Protein AF-A0A1F7RPU3-F1 (afdb_monomer)

pLDDT: mean 87.18, std 12.77, range [36.66, 97.88]

Secondary structure (DSSP, 8-state):
-PPP-----S-GGGS--GGG-EEEEEEESS-EE-SSPPEEE---SS--PPPEEES-HHHHHHHHHHHTTPPPEEEEEEE-EEEETTEEEEGGGS--S-TTSPPPS---EEEEEEEEEEEEESPEE-STTGGGT-SEEEE-PPP-

Fol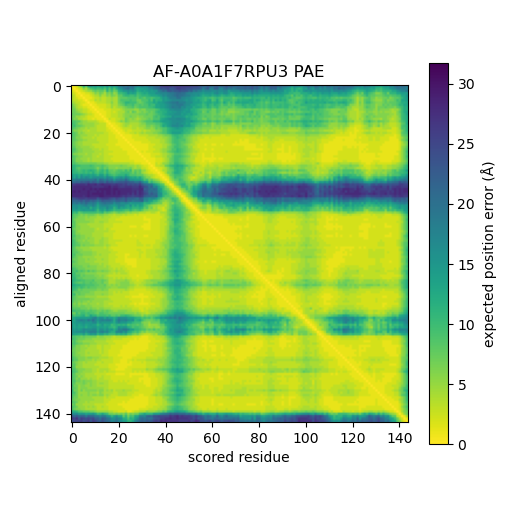dseek 3Di:
DDDDDDPDDDDLVVDPDQQQDKDQKKKDPAWADAQDDFDWDDDPPDDPDDTDTHPPSVNRQQVFCVVVVHAHWPDKDWDQFDQDPNDTHGNVNDDQDDPPDDGRPTSDTTMIMIGGPGIDGGFDFDHPCSVVVHRTMGGDDDDD

Radius of gyration: 17.39 Å; Cα contacts (8 Å, |Δi|>4): 259; chains: 1; bounding box: 37×35×54 Å

InterPro domains:
  IPR019089 Type I-G CRISPR-associated protein Csb2 [TIGR02165] (21-140)

Nearest PDB structures (foldseek):
  6tbh-assembly2_B  TM=3.308E-01  e=2.335E+00  Cellvibrio japonicus Ueda107

Solvent-accessible surface area (backbone atoms only — not comparable to full-atom values): 8790 Å² total; per-residue (Å²): 137,90,82,88,74,88,88,79,87,80,59,61,89,76,48,99,47,62,44,45,38,74,37,35,35,34,31,42,78,28,39,30,21,50,78,60,74,58,43,77,49,58,69,85,79,90,53,99,56,79,67,41,79,38,61,41,72,65,51,46,52,52,54,52,42,49,75,72,68,48,71,63,69,75,47,75,46,83,35,83,54,40,76,55,96,90,41,79,42,51,46,82,76,54,86,86,61,60,92,92,52,84,66,60,96,40,73,69,54,41,35,37,36,38,31,36,78,50,73,40,71,39,69,50,66,42,52,42,59,24,95,76,64,24,13,28,35,30,63,56,80,79,80,131

Organism: NCBI:txid1817878

Structure (mmCIF, N/CA/C/O backbone):
data_AF-A0A1F7RPU3-F1
#
_entry.id   AF-A0A1F7RPU3-F1
#
loop_
_atom_site.group_PDB
_atom_site.id
_atom_site.type_symbol
_atom_site.label_atom_id
_atom_site.label_alt_id
_atom_site.label_comp_id
_atom_site.label_asym_id
_atom_site.label_entity_id
_atom_site.label_seq_id
_atom_site.pdbx_PDB_ins_code
_atom_site.Cartn_x
_atom_site.Cartn_y
_atom_site.Cartn_z
_atom_site.occupancy
_atom_site.B_iso_or_equiv
_atom_site.auth_seq_id
_atom_site.auth_comp_id
_atom_site.auth_asym_id
_atom_site.auth_atom_id
_atom_site.pdbx_PDB_model_num
ATOM 1 N N . PRO A 1 1 ? 14.785 -13.655 20.657 1.00 55.34 1 PRO A N 1
ATOM 2 C CA . PRO A 1 1 ? 13.748 -14.619 20.210 1.00 55.34 1 PRO A CA 1
ATOM 3 C C . PRO A 1 1 ? 12.489 -13.872 19.748 1.00 55.34 1 PRO A C 1
ATOM 5 O O . PRO A 1 1 ? 12.048 -12.963 20.443 1.00 55.34 1 PRO A O 1
ATOM 8 N N . LEU A 1 2 ? 11.974 -14.190 18.556 1.00 62.47 2 LEU A N 1
ATOM 9 C CA . LEU A 1 2 ? 10.701 -13.648 18.074 1.00 62.47 2 LEU A CA 1
ATOM 10 C C . LEU A 1 2 ? 9.615 -14.652 18.467 1.00 62.47 2 LEU A C 1
ATOM 12 O O . LEU A 1 2 ? 9.695 -15.807 18.053 1.00 62.47 2 LEU A O 1
ATOM 16 N N . TYR A 1 3 ? 8.661 -14.237 19.292 1.00 77.44 3 TYR A N 1
ATOM 17 C CA . TYR A 1 3 ? 7.547 -15.085 19.708 1.00 77.44 3 TYR A CA 1
ATOM 18 C C . TYR A 1 3 ? 6.329 -14.732 18.858 1.00 77.44 3 TYR A C 1
ATOM 20 O O . TYR A 1 3 ? 5.947 -13.565 18.778 1.00 77.44 3 TYR A O 1
ATOM 28 N N . LEU A 1 4 ? 5.752 -15.731 18.191 1.00 78.31 4 LEU A N 1
ATOM 29 C CA . LEU A 1 4 ? 4.475 -15.589 17.503 1.00 78.31 4 LEU A CA 1
ATOM 30 C C . LEU A 1 4 ? 3.369 -15.898 18.513 1.00 78.31 4 LEU A C 1
ATOM 32 O O . LEU A 1 4 ? 3.345 -16.990 19.074 1.00 78.31 4 LEU A O 1
ATOM 36 N N . CYS A 1 5 ? 2.471 -14.944 18.735 1.00 85.69 5 CYS A N 1
ATOM 37 C CA . CYS A 1 5 ? 1.288 -15.132 19.564 1.00 85.69 5 CYS A CA 1
ATOM 38 C C . CYS A 1 5 ? 0.046 -14.965 18.687 1.00 85.69 5 CYS A C 1
ATOM 40 O O . CYS A 1 5 ? -0.106 -13.930 18.032 1.00 85.69 5 CYS A O 1
ATOM 42 N N . LEU A 1 6 ? -0.820 -15.981 18.663 1.00 85.88 6 LEU A N 1
ATOM 43 C CA . LEU A 1 6 ? -2.127 -15.888 18.021 1.00 85.88 6 LEU A CA 1
ATOM 44 C C . LEU A 1 6 ? -2.988 -14.904 18.823 1.00 85.88 6 LEU A C 1
ATOM 46 O O . LEU A 1 6 ? -3.319 -15.177 19.970 1.00 85.88 6 LEU A O 1
ATOM 50 N N . GLN A 1 7 ? -3.329 -13.764 18.223 1.00 83.31 7 GLN A N 1
ATOM 51 C CA . GLN A 1 7 ? -4.162 -12.744 18.874 1.00 83.31 7 GLN A CA 1
ATOM 52 C C . GLN A 1 7 ? -5.659 -13.097 18.835 1.00 83.31 7 GLN A C 1
ATOM 54 O O . GLN A 1 7 ? -6.400 -12.703 19.726 1.00 83.31 7 GLN A O 1
ATOM 59 N N . GLY A 1 8 ? -6.104 -13.845 17.821 1.00 86.25 8 GLY A N 1
ATOM 60 C CA . GLY A 1 8 ? -7.492 -14.283 17.665 1.00 86.25 8 GLY A CA 1
ATOM 61 C C . GLY A 1 8 ? -7.755 -14.900 16.288 1.00 86.25 8 GLY A C 1
ATOM 62 O O . GLY A 1 8 ? -6.899 -14.841 15.404 1.00 86.25 8 GLY A O 1
ATOM 63 N N . ILE A 1 9 ? -8.935 -15.502 16.119 1.00 90.94 9 ILE A N 1
ATOM 64 C CA . ILE A 1 9 ? -9.463 -16.049 14.858 1.00 90.94 9 ILE A CA 1
ATOM 65 C C . ILE A 1 9 ? -10.920 -15.588 14.756 1.00 90.94 9 ILE A C 1
ATOM 67 O O . ILE A 1 9 ? -11.664 -15.761 15.716 1.00 90.94 9 ILE A O 1
ATOM 71 N N . GLY A 1 10 ? -11.317 -15.013 13.622 1.00 90.62 10 GLY A N 1
ATOM 72 C CA . GLY A 1 10 ? -12.654 -14.450 13.426 1.00 90.62 10 GLY A CA 1
ATOM 73 C C . GLY A 1 10 ? -12.784 -13.713 12.093 1.00 90.62 10 GLY A C 1
ATOM 74 O O . GLY A 1 10 ? -11.897 -13.796 11.237 1.00 90.62 10 GLY A O 1
ATOM 75 N N . TYR A 1 11 ? -13.884 -12.988 11.932 1.00 86.69 11 TYR A N 1
ATOM 76 C CA . TYR A 1 11 ? -14.140 -12.061 10.834 1.00 86.69 11 TYR A CA 1
ATOM 77 C C . TYR A 1 11 ? -13.505 -10.690 11.110 1.00 86.69 11 TYR A C 1
ATOM 79 O O . TYR A 1 11 ? -13.213 -10.377 12.261 1.00 86.69 11 TYR A O 1
ATOM 87 N N . PRO A 1 12 ? -13.287 -9.839 10.087 1.00 83.50 12 PRO A N 1
ATOM 88 C CA . PRO A 1 12 ? -12.713 -8.503 10.277 1.00 83.50 12 PRO A CA 1
ATOM 89 C C . PRO A 1 12 ? -13.406 -7.667 11.365 1.00 83.50 12 PRO A C 1
ATOM 91 O O . PRO A 1 12 ? -12.719 -6.991 12.127 1.00 83.50 12 PRO A O 1
ATOM 94 N N . ASP A 1 13 ? -14.733 -7.776 11.478 1.00 85.50 13 ASP A N 1
ATOM 95 C CA . ASP A 1 13 ? -15.544 -7.040 12.457 1.00 85.50 13 ASP A CA 1
ATOM 96 C C . ASP A 1 13 ? -15.322 -7.505 13.909 1.00 85.50 13 ASP A C 1
ATOM 98 O O . ASP A 1 13 ? -15.604 -6.758 14.845 1.00 85.50 13 ASP A O 1
ATOM 102 N N . ASP A 1 14 ? -14.756 -8.701 14.113 1.00 88.38 14 ASP A N 1
ATOM 103 C CA . ASP A 1 14 ? -14.409 -9.218 15.443 1.00 88.38 14 ASP A CA 1
ATOM 104 C C . ASP A 1 14 ? -13.139 -8.551 16.010 1.00 88.38 14 ASP A C 1
ATOM 106 O O . ASP A 1 14 ? -12.818 -8.703 17.192 1.00 88.38 14 ASP A O 1
ATOM 110 N N . PHE A 1 15 ? -12.388 -7.810 15.185 1.00 85.44 15 PHE A N 1
ATOM 111 C CA . PHE A 1 15 ? -11.115 -7.202 15.562 1.00 85.44 15 PHE A CA 1
ATOM 112 C C . PHE A 1 15 ? -11.198 -5.674 15.601 1.00 85.44 15 PHE A C 1
ATOM 114 O O . PHE A 1 15 ? -11.362 -5.009 14.581 1.00 85.44 15 PHE A O 1
ATOM 121 N N . ASN A 1 16 ? -10.928 -5.085 16.769 1.00 84.69 16 ASN A N 1
ATOM 122 C CA . ASN A 1 16 ? -10.780 -3.634 16.909 1.00 84.69 16 ASN A CA 1
ATOM 123 C C . ASN A 1 16 ? -9.386 -3.166 16.441 1.00 84.69 16 ASN A C 1
ATOM 125 O O . ASN A 1 16 ? -8.514 -2.835 17.248 1.00 84.69 16 ASN A O 1
ATOM 129 N N . SER A 1 17 ? -9.141 -3.197 15.129 1.00 84.69 17 SER A N 1
ATOM 130 C CA . SER A 1 17 ? -7.890 -2.725 14.532 1.00 84.69 17 SER A CA 1
ATOM 131 C C . SER A 1 17 ? -8.132 -1.945 13.249 1.00 84.69 17 SER A C 1
ATOM 133 O O . SER A 1 17 ? -8.859 -2.380 12.359 1.00 84.69 17 SER A O 1
ATOM 135 N N . PHE A 1 18 ? -7.434 -0.818 13.108 1.00 83.81 18 PHE A N 1
ATOM 136 C CA . PHE A 1 18 ? -7.539 0.063 11.944 1.00 83.81 18 PHE A CA 1
ATOM 137 C C . PHE A 1 18 ? -7.204 -0.634 10.616 1.00 83.81 18 PHE A C 1
ATOM 139 O O . PHE A 1 18 ? -7.683 -0.212 9.567 1.00 83.81 18 PHE A O 1
ATOM 146 N N . VAL A 1 19 ? -6.411 -1.714 10.632 1.00 86.62 19 VAL A N 1
ATOM 147 C CA . VAL A 1 19 ? -6.071 -2.466 9.411 1.00 86.62 19 VAL A CA 1
ATOM 148 C C . VAL A 1 19 ? -7.283 -3.166 8.797 1.00 86.62 19 VAL A C 1
ATOM 150 O O . VAL A 1 19 ? -7.262 -3.448 7.605 1.00 86.62 19 VAL A O 1
ATOM 153 N N . PHE A 1 20 ? -8.335 -3.411 9.580 1.00 90.06 20 PHE A N 1
ATOM 154 C CA . PHE A 1 20 ? -9.608 -3.976 9.131 1.00 90.06 20 PHE A CA 1
ATOM 155 C C . PHE A 1 20 ? -10.672 -2.898 8.883 1.00 90.06 20 PHE A C 1
ATOM 157 O O . PHE A 1 20 ? -11.847 -3.212 8.744 1.00 90.06 20 PHE A O 1
ATOM 164 N N . GLY A 1 21 ? -10.298 -1.617 8.818 1.00 89.50 21 GLY A N 1
ATOM 165 C CA . GLY A 1 21 ? -11.250 -0.555 8.502 1.00 89.50 21 GLY A CA 1
ATOM 166 C C . GLY A 1 21 ? -11.749 -0.605 7.052 1.00 89.50 21 GLY A C 1
ATOM 167 O O . GLY A 1 21 ? -11.103 -1.176 6.168 1.00 89.50 21 GLY A O 1
ATOM 168 N N . LYS A 1 22 ? -12.887 0.050 6.805 1.00 93.19 22 LYS A N 1
ATOM 169 C CA . LYS A 1 22 ? -13.449 0.291 5.471 1.00 93.19 22 LYS A CA 1
ATOM 170 C C . LYS A 1 22 ? -13.276 1.763 5.100 1.00 93.19 22 LYS A C 1
ATOM 172 O O . LYS A 1 22 ? -13.719 2.632 5.842 1.00 93.19 22 LYS A O 1
ATOM 177 N N . SER A 1 23 ? -12.615 2.054 3.981 1.00 95.50 23 SER A N 1
ATOM 178 C CA . SER A 1 23 ? -12.383 3.436 3.530 1.00 95.50 23 SER A CA 1
ATOM 179 C C . SER A 1 23 ? -12.034 3.505 2.044 1.00 95.50 23 SER A C 1
ATOM 181 O O . SER A 1 23 ? -11.552 2.530 1.464 1.00 95.50 23 SER A O 1
ATOM 183 N N . LYS A 1 24 ? -12.216 4.676 1.428 1.00 96.75 24 LYS A N 1
ATOM 184 C CA . LYS A 1 24 ? -11.636 5.008 0.115 1.00 96.75 24 LYS A CA 1
ATOM 185 C C . LYS A 1 24 ? -10.176 5.441 0.204 1.00 96.75 24 LYS A C 1
ATOM 187 O O . LYS A 1 24 ? -9.444 5.295 -0.770 1.00 96.75 24 LYS A O 1
ATOM 192 N N . LYS A 1 25 ? -9.759 5.995 1.346 1.00 96.81 25 LYS A N 1
ATOM 193 C CA . LYS A 1 25 ? -8.469 6.667 1.541 1.00 96.81 25 LYS A CA 1
ATOM 194 C C . LYS A 1 25 ? -7.553 5.817 2.414 1.00 96.81 25 LYS A C 1
ATOM 196 O O . LYS A 1 25 ? -7.861 5.552 3.574 1.00 96.81 25 LYS A O 1
ATOM 201 N N . TRP A 1 26 ? -6.411 5.414 1.865 1.00 97.31 26 TRP A N 1
ATOM 202 C CA . TRP A 1 26 ? -5.437 4.537 2.519 1.00 97.31 26 TRP A CA 1
ATOM 203 C C . TRP A 1 26 ? -4.021 5.105 2.450 1.00 97.31 26 TRP A C 1
ATOM 205 O O . TRP A 1 26 ? -3.599 5.582 1.402 1.00 97.31 26 TRP A O 1
ATOM 215 N N . LYS A 1 27 ? -3.253 5.031 3.540 1.00 96.44 27 LYS A N 1
ATOM 216 C CA . LYS A 1 27 ? -1.846 5.469 3.592 1.00 96.44 27 LYS A CA 1
ATOM 217 C C . LYS A 1 27 ? -0.933 4.368 4.106 1.00 96.44 27 LYS A C 1
ATOM 219 O O . LYS A 1 27 ? -1.347 3.563 4.938 1.00 96.44 27 LYS A O 1
ATOM 224 N N . SER A 1 28 ? 0.310 4.341 3.640 1.00 97.00 28 SER A N 1
ATOM 225 C CA . SER A 1 28 ? 1.304 3.372 4.105 1.00 97.00 28 SER A CA 1
ATOM 226 C C . SER A 1 28 ? 1.623 3.550 5.594 1.00 97.00 28 SER A C 1
ATOM 228 O O . SER A 1 28 ? 1.865 4.662 6.061 1.00 97.00 28 SER A O 1
ATOM 230 N N . VAL A 1 29 ? 1.690 2.436 6.323 1.00 95.44 29 VAL A N 1
ATOM 231 C CA . VAL A 1 29 ? 2.228 2.362 7.698 1.00 95.44 29 VAL A CA 1
ATOM 232 C C . VAL A 1 29 ? 3.539 1.587 7.762 1.00 95.44 29 VAL A C 1
ATOM 234 O O . VAL A 1 29 ? 4.316 1.755 8.697 1.00 95.44 29 VAL A O 1
ATOM 237 N N . THR A 1 30 ? 3.830 0.787 6.739 1.00 96.50 30 THR A N 1
ATOM 238 C CA . THR A 1 30 ? 5.143 0.181 6.514 1.00 96.50 30 THR A CA 1
ATOM 239 C C . THR A 1 30 ? 5.520 0.340 5.040 1.00 96.50 30 THR 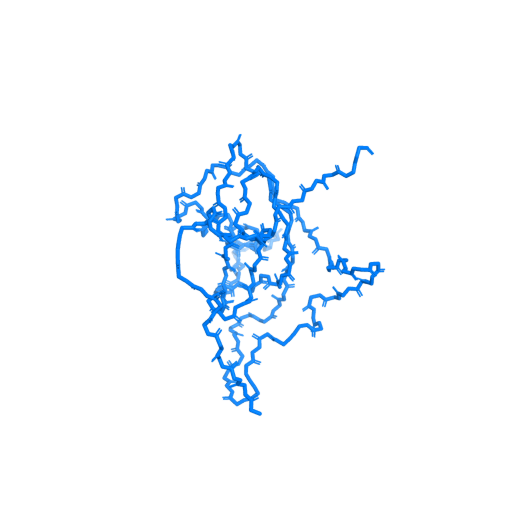A C 1
ATOM 241 O O . THR A 1 30 ? 4.636 0.496 4.193 1.00 96.50 30 THR A O 1
ATOM 244 N N . PRO A 1 31 ? 6.819 0.368 4.697 1.00 96.94 31 PRO A N 1
ATOM 245 C CA . PRO A 1 31 ? 7.226 0.744 3.353 1.00 96.94 31 PRO A CA 1
ATOM 246 C C . PRO A 1 31 ? 6.840 -0.313 2.323 1.00 96.94 31 PRO A C 1
ATOM 248 O O . PRO A 1 31 ? 7.102 -1.502 2.512 1.00 96.94 31 PRO A O 1
ATOM 251 N N . PHE A 1 32 ? 6.306 0.140 1.195 1.00 96.69 32 PHE A N 1
ATOM 252 C CA . PHE A 1 32 ? 6.205 -0.643 -0.025 1.00 96.69 32 PHE A CA 1
ATOM 253 C C . PHE A 1 32 ? 7.598 -0.847 -0.623 1.00 96.69 32 PHE A C 1
ATOM 255 O O . PHE A 1 32 ? 8.374 0.098 -0.792 1.00 96.69 32 PHE A O 1
ATOM 262 N N . ILE A 1 33 ? 7.904 -2.091 -0.975 1.00 94.56 33 ILE A N 1
ATOM 263 C CA . ILE A 1 33 ? 9.109 -2.453 -1.718 1.00 94.56 33 ILE A CA 1
ATOM 264 C C . ILE A 1 33 ? 8.665 -3.079 -3.029 1.00 94.56 33 ILE A C 1
ATOM 266 O O . ILE A 1 33 ? 7.862 -4.013 -3.040 1.00 94.56 33 ILE A O 1
ATOM 270 N N . MET A 1 34 ? 9.208 -2.579 -4.135 1.00 92.38 34 MET A N 1
ATOM 271 C CA . MET A 1 34 ? 8.901 -3.116 -5.455 1.00 92.38 34 MET A CA 1
ATOM 272 C C . MET A 1 34 ? 9.280 -4.594 -5.548 1.00 92.38 34 MET A C 1
ATOM 274 O O . MET A 1 34 ? 10.381 -4.996 -5.171 1.00 92.38 34 MET A O 1
ATOM 278 N N . ALA A 1 35 ? 8.383 -5.398 -6.115 1.00 86.56 35 ALA A N 1
ATOM 279 C CA . ALA A 1 35 ? 8.657 -6.806 -6.379 1.00 86.56 35 ALA A CA 1
ATOM 280 C C . ALA A 1 35 ? 9.635 -6.996 -7.553 1.00 86.56 35 ALA A C 1
ATOM 282 O O . ALA A 1 35 ? 10.263 -8.048 -7.670 1.00 86.56 35 ALA A O 1
ATOM 283 N N . ARG A 1 36 ? 9.755 -5.998 -8.443 1.00 86.31 36 ARG A N 1
ATOM 284 C CA . ARG A 1 36 ? 10.557 -6.071 -9.672 1.00 86.31 36 ARG A CA 1
ATOM 285 C C . ARG A 1 36 ? 11.346 -4.783 -9.908 1.00 86.31 36 ARG A C 1
ATOM 287 O O . ARG A 1 36 ? 10.953 -3.709 -9.458 1.00 86.31 36 ARG A O 1
ATOM 294 N N . HIS A 1 37 ? 12.450 -4.877 -10.650 1.00 83.81 37 HIS A N 1
ATOM 295 C CA . HIS A 1 37 ? 13.174 -3.691 -11.109 1.00 83.81 37 HIS A CA 1
ATOM 296 C C . HIS A 1 37 ? 12.334 -2.895 -12.119 1.00 83.81 37 HIS A C 1
ATOM 298 O O . HIS A 1 37 ? 11.889 -3.488 -13.108 1.00 83.81 37 HIS A O 1
ATOM 304 N N . PRO A 1 38 ? 12.191 -1.567 -11.934 1.00 84.06 38 PRO A N 1
ATOM 305 C CA . PRO A 1 38 ? 11.737 -0.689 -13.003 1.00 84.06 38 PRO A CA 1
ATOM 306 C C . PRO A 1 38 ? 12.607 -0.874 -14.244 1.00 84.06 38 PRO A C 1
ATOM 308 O O . PRO A 1 38 ? 13.822 -1.064 -14.145 1.00 84.06 38 PRO A O 1
ATOM 311 N N . LYS A 1 39 ? 11.992 -0.813 -15.422 1.00 80.06 39 LYS A N 1
ATOM 312 C CA . LYS A 1 39 ? 12.697 -0.942 -16.699 1.00 80.06 39 LYS A CA 1
ATOM 313 C C . LYS A 1 39 ? 12.906 0.438 -17.294 1.00 80.06 39 LYS A C 1
ATOM 315 O O . LYS A 1 39 ? 11.982 1.236 -17.346 1.00 80.06 39 LYS A O 1
ATOM 320 N N . LEU A 1 40 ? 14.098 0.710 -17.805 1.00 77.12 40 LEU A N 1
ATOM 321 C CA . LEU A 1 40 ? 14.339 1.891 -18.628 1.00 77.12 40 LEU A CA 1
ATOM 322 C C . LEU A 1 40 ? 14.101 1.509 -20.091 1.00 77.12 40 LEU A C 1
ATOM 324 O O . LEU A 1 40 ? 14.723 0.565 -20.577 1.00 77.12 40 LEU A O 1
ATOM 328 N N . ARG A 1 41 ? 13.211 2.215 -20.795 1.00 71.88 41 ARG A N 1
ATOM 329 C CA . ARG A 1 41 ? 13.058 2.082 -22.253 1.00 71.88 41 ARG A CA 1
ATOM 330 C C . ARG A 1 41 ? 13.239 3.428 -22.947 1.00 71.88 41 ARG A C 1
ATOM 332 O O . ARG A 1 41 ? 12.794 4.460 -22.456 1.00 71.88 41 ARG A O 1
ATOM 339 N N . GLY A 1 42 ? 13.874 3.373 -24.108 1.00 65.56 42 GLY A N 1
ATOM 340 C CA . GLY A 1 42 ? 14.104 4.472 -25.041 1.00 65.56 42 GLY A CA 1
ATOM 341 C C . GLY A 1 42 ? 14.899 3.926 -26.226 1.00 65.56 42 GLY A C 1
ATOM 342 O O . GLY A 1 42 ? 15.694 2.998 -26.043 1.00 65.56 42 GLY A O 1
ATOM 343 N N . GLU A 1 43 ? 14.646 4.424 -27.434 1.00 57.81 43 GLU A N 1
ATOM 344 C CA . GLU A 1 43 ? 15.410 4.016 -28.614 1.00 57.81 43 GLU A CA 1
ATOM 345 C C . GLU A 1 43 ? 16.872 4.442 -28.470 1.00 57.81 43 GLU A C 1
ATOM 347 O O . GLU A 1 43 ? 17.178 5.540 -28.018 1.00 57.81 43 GLU A O 1
ATOM 352 N N . THR A 1 44 ? 17.790 3.541 -28.824 1.00 53.91 44 THR A N 1
ATOM 353 C CA . THR A 1 44 ? 19.236 3.828 -28.868 1.00 53.91 44 THR A CA 1
ATOM 354 C C . THR A 1 44 ? 19.697 4.158 -30.295 1.00 53.91 44 THR A C 1
ATOM 356 O O . THR A 1 44 ? 20.865 4.462 -30.511 1.00 53.91 44 THR A O 1
ATOM 359 N N . MET A 1 45 ? 18.800 4.132 -31.289 1.00 47.75 45 MET A N 1
ATOM 360 C CA . MET A 1 45 ? 19.161 4.415 -32.678 1.00 47.75 45 MET A CA 1
ATOM 361 C C . MET A 1 45 ? 18.963 5.900 -33.000 1.00 47.75 45 MET A C 1
ATOM 363 O O . MET A 1 45 ? 17.898 6.329 -33.421 1.00 47.75 45 MET A O 1
ATOM 367 N N . GLY A 1 46 ? 20.021 6.684 -32.783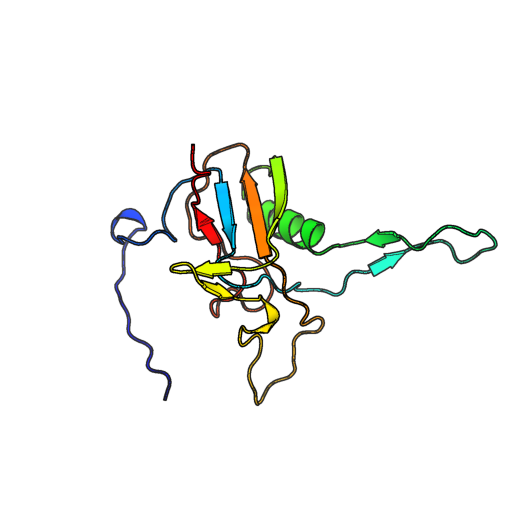 1.00 57.38 46 GLY A N 1
ATOM 368 C CA . GLY A 1 46 ? 20.244 7.958 -33.478 1.00 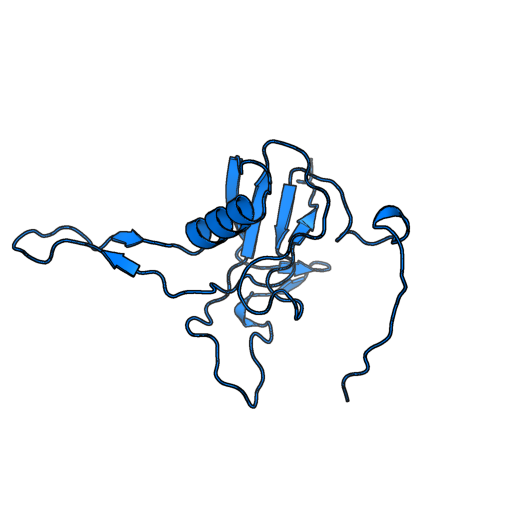57.38 46 GLY A CA 1
ATOM 369 C C . GLY A 1 46 ? 19.473 9.196 -33.004 1.00 57.38 46 GLY A C 1
ATOM 370 O O . GLY A 1 46 ? 19.700 10.266 -33.559 1.00 57.38 46 GLY A O 1
ATOM 371 N N . GLY A 1 47 ? 18.612 9.107 -31.986 1.00 54.03 47 GLY A N 1
ATOM 372 C CA . GLY A 1 47 ? 17.835 10.247 -31.482 1.00 54.03 47 GLY A CA 1
ATOM 373 C C . GLY A 1 47 ? 17.987 10.458 -29.977 1.00 54.03 47 GLY A C 1
ATOM 374 O O . GLY A 1 47 ? 17.923 9.509 -29.199 1.00 54.03 47 GLY A O 1
ATOM 375 N N . VAL A 1 48 ? 18.158 11.717 -29.562 1.00 58.66 48 VAL A N 1
ATOM 376 C CA . VAL A 1 48 ? 18.253 12.181 -28.163 1.00 58.66 48 VAL A CA 1
ATOM 377 C C . VAL A 1 48 ? 16.878 12.098 -27.482 1.00 58.66 48 VAL A C 1
ATOM 379 O O . VAL A 1 48 ? 16.297 13.103 -27.084 1.00 58.66 48 VAL A O 1
ATOM 382 N N . VAL A 1 49 ? 16.299 10.903 -27.381 1.00 61.72 49 VAL A N 1
ATOM 383 C CA . VAL A 1 49 ? 15.070 10.700 -26.607 1.00 61.72 49 VAL A CA 1
ATOM 384 C C . VAL A 1 49 ? 15.467 10.295 -25.185 1.00 61.72 49 VAL A C 1
ATOM 386 O O . VAL A 1 49 ? 16.174 9.297 -25.008 1.00 61.72 49 VAL A O 1
ATOM 389 N N . PRO A 1 50 ? 15.046 11.035 -24.142 1.00 66.00 50 PRO A N 1
ATOM 390 C CA . PRO A 1 50 ? 15.357 10.666 -22.769 1.00 66.00 50 PRO A CA 1
ATOM 391 C C . PRO A 1 50 ? 14.738 9.305 -22.428 1.00 66.00 50 PRO A C 1
ATOM 393 O O . PRO A 1 50 ? 13.569 9.038 -22.713 1.00 66.00 50 PRO A O 1
ATOM 396 N N . LYS A 1 51 ? 15.53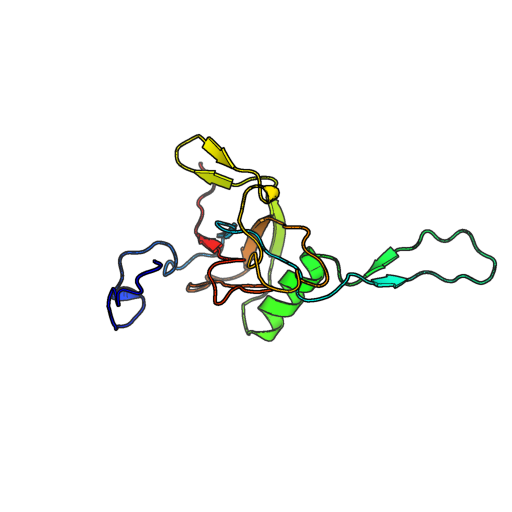2 8.432 -21.794 1.00 68.81 51 LYS A N 1
ATOM 397 C CA . LYS A 1 51 ? 15.073 7.116 -21.330 1.00 68.81 51 LYS A CA 1
ATOM 398 C C . LYS A 1 51 ? 13.897 7.298 -20.370 1.00 68.81 51 LYS A C 1
ATOM 400 O O . LYS A 1 51 ? 14.039 7.924 -19.321 1.00 68.81 51 LYS A O 1
ATOM 405 N N . LYS A 1 52 ? 12.751 6.706 -20.700 1.00 76.19 52 LYS A N 1
ATOM 406 C CA . LYS A 1 52 ? 11.561 6.708 -19.849 1.00 76.19 52 LYS A CA 1
ATOM 407 C C . LYS A 1 52 ? 11.620 5.529 -18.880 1.00 76.19 52 LYS A C 1
ATOM 409 O O . LYS A 1 52 ? 11.875 4.391 -19.287 1.00 76.19 52 LYS A O 1
ATOM 414 N N . VAL A 1 53 ? 11.360 5.792 -17.599 1.00 77.38 53 VAL A N 1
ATOM 415 C CA . VAL A 1 53 ? 11.122 4.735 -16.609 1.00 77.38 53 VAL A CA 1
ATOM 416 C C . VAL A 1 53 ? 9.756 4.117 -16.894 1.00 77.38 53 VAL A C 1
ATOM 418 O O . VAL A 1 53 ? 8.743 4.809 -16.934 1.00 77.38 53 VAL A O 1
ATOM 421 N N . ILE A 1 54 ? 9.743 2.811 -17.104 1.00 81.88 54 ILE A N 1
ATOM 422 C CA . ILE A 1 54 ? 8.560 1.963 -17.207 1.00 81.88 54 ILE A CA 1
ATOM 423 C C . ILE A 1 54 ? 8.501 1.100 -15.949 1.00 81.88 54 ILE A C 1
ATOM 425 O O . ILE A 1 54 ? 9.542 0.703 -15.421 1.00 81.88 54 ILE A O 1
ATOM 429 N N . ASP A 1 55 ? 7.288 0.760 -15.510 1.00 86.69 55 ASP A N 1
ATOM 430 C CA . ASP A 1 55 ? 7.067 -0.060 -14.312 1.00 86.69 55 ASP A CA 1
ATOM 431 C C . ASP A 1 55 ? 7.595 0.667 -13.062 1.00 86.69 55 ASP A C 1
ATOM 433 O O . ASP A 1 55 ? 8.355 0.110 -12.262 1.00 86.69 55 ASP A O 1
ATOM 437 N N . SER A 1 56 ? 7.235 1.955 -12.941 1.00 91.12 56 SER A N 1
ATOM 438 C CA . SER A 1 56 ? 7.570 2.787 -11.784 1.00 91.12 56 SER A CA 1
ATOM 439 C C . SER A 1 56 ? 6.979 2.197 -10.492 1.00 91.12 56 SER A C 1
ATOM 441 O O . SER A 1 56 ? 6.086 1.348 -10.555 1.00 91.12 56 SER A O 1
ATOM 443 N N . PRO A 1 57 ? 7.422 2.639 -9.300 1.00 92.94 57 PRO A N 1
ATOM 444 C CA . PRO A 1 57 ? 6.840 2.177 -8.039 1.00 92.94 57 PRO A CA 1
ATOM 445 C C . PRO A 1 57 ? 5.311 2.326 -7.987 1.00 92.94 57 PRO A C 1
ATOM 447 O O . PRO A 1 57 ? 4.617 1.411 -7.549 1.00 92.94 57 PRO A O 1
ATOM 450 N N . VAL A 1 58 ? 4.792 3.450 -8.498 1.00 95.25 58 VAL A N 1
ATOM 451 C CA . VAL A 1 58 ? 3.351 3.730 -8.586 1.00 95.25 58 VAL A CA 1
ATOM 452 C C . VAL A 1 58 ? 2.666 2.775 -9.565 1.00 95.25 58 VAL A C 1
ATOM 454 O O . VAL A 1 58 ? 1.619 2.220 -9.237 1.00 95.25 58 VAL A O 1
ATOM 457 N N . ASP A 1 59 ? 3.264 2.528 -10.736 1.00 93.75 59 ASP A N 1
ATOM 458 C CA . ASP A 1 59 ? 2.703 1.605 -11.732 1.00 93.75 59 ASP A CA 1
ATOM 459 C C . ASP A 1 59 ? 2.645 0.170 -11.203 1.00 93.75 59 ASP A C 1
ATOM 461 O O . ASP A 1 59 ? 1.651 -0.528 -11.417 1.00 93.75 59 ASP A O 1
ATOM 465 N N . GLN A 1 60 ? 3.690 -0.269 -10.492 1.00 94.00 60 GLN A N 1
ATOM 466 C CA . GLN A 1 60 ? 3.743 -1.595 -9.880 1.00 94.00 60 GLN A CA 1
ATOM 467 C C . GLN A 1 60 ? 2.677 -1.747 -8.799 1.00 94.00 60 GLN A C 1
ATOM 469 O O . GLN A 1 60 ? 1.936 -2.728 -8.833 1.00 94.00 60 GLN A O 1
ATOM 474 N N . LEU A 1 61 ? 2.552 -0.766 -7.898 1.00 95.88 61 LEU A N 1
ATOM 475 C CA . LEU A 1 61 ? 1.515 -0.761 -6.867 1.00 95.88 61 LEU A CA 1
ATOM 476 C C . LEU A 1 61 ? 0.114 -0.803 -7.491 1.00 95.88 61 LEU A C 1
ATOM 478 O O . LEU A 1 61 ? -0.697 -1.657 -7.139 1.00 95.88 61 LEU A O 1
ATOM 482 N N . LYS A 1 62 ? -0.155 0.072 -8.466 1.00 96.19 62 LYS A N 1
ATOM 483 C CA . LYS A 1 62 ? -1.443 0.127 -9.168 1.00 96.19 62 LYS A CA 1
ATOM 484 C C . LYS A 1 62 ? -1.759 -1.195 -9.866 1.00 96.19 62 LYS A C 1
ATOM 486 O O . LYS A 1 62 ? -2.854 -1.727 -9.714 1.00 96.19 62 LYS A O 1
ATOM 491 N N . THR A 1 63 ? -0.795 -1.746 -10.601 1.00 95.06 63 THR A N 1
ATOM 492 C CA . THR A 1 63 ? -0.948 -3.020 -11.317 1.00 95.06 63 THR A CA 1
ATOM 493 C C . THR A 1 63 ? -1.201 -4.175 -10.355 1.00 95.06 63 THR A C 1
ATOM 495 O O . THR A 1 63 ? -2.027 -5.038 -10.639 1.00 95.06 63 THR A O 1
ATOM 498 N N . GLU A 1 64 ? -0.490 -4.215 -9.230 1.00 95.75 64 GLU A N 1
ATOM 499 C CA . GLU A 1 64 ? -0.655 -5.246 -8.211 1.00 95.75 64 GLU A CA 1
ATOM 500 C C . GLU A 1 64 ? -2.043 -5.194 -7.568 1.00 95.75 64 GLU A C 1
ATOM 502 O O . GLU A 1 64 ? -2.706 -6.226 -7.486 1.00 95.75 64 GLU A O 1
ATOM 507 N N . LEU A 1 65 ? -2.506 -4.008 -7.163 1.00 96.50 65 LEU A N 1
ATOM 508 C CA . LEU A 1 65 ? -3.823 -3.836 -6.550 1.00 96.50 65 LEU A CA 1
ATOM 509 C C . LEU A 1 65 ? -4.951 -4.185 -7.531 1.00 96.50 65 LEU A C 1
ATOM 511 O O . LEU A 1 65 ? -5.831 -4.975 -7.198 1.00 96.50 65 LEU A O 1
ATOM 515 N N . LEU A 1 66 ? -4.888 -3.704 -8.774 1.00 95.88 66 LEU A N 1
ATOM 516 C CA . LEU A 1 66 ? -5.894 -4.047 -9.786 1.00 95.88 66 LEU A CA 1
ATOM 517 C C . LEU A 1 66 ? -5.937 -5.557 -10.070 1.00 95.88 66 LEU A C 1
ATOM 519 O O . LEU A 1 66 ? -7.013 -6.143 -10.138 1.00 95.88 66 LEU A O 1
ATOM 523 N N . LYS A 1 67 ? -4.777 -6.224 -10.171 1.00 95.88 67 LYS A N 1
ATOM 524 C CA . LYS A 1 67 ? -4.706 -7.686 -10.369 1.00 95.88 67 LYS A CA 1
ATOM 525 C C . LYS A 1 67 ? -5.284 -8.491 -9.210 1.00 95.88 67 LYS A C 1
ATOM 527 O O . LYS A 1 67 ? -5.716 -9.619 -9.419 1.00 95.88 67 LYS A O 1
ATOM 532 N N . ARG A 1 68 ? -5.262 -7.934 -8.000 1.00 94.88 68 ARG A N 1
ATOM 533 C CA . ARG A 1 68 ? -5.848 -8.539 -6.798 1.00 94.88 68 ARG A CA 1
ATOM 534 C C . ARG A 1 68 ? -7.351 -8.264 -6.664 1.00 94.88 68 ARG A C 1
ATOM 536 O O . ARG A 1 68 ? -7.942 -8.697 -5.684 1.00 94.88 68 ARG A O 1
ATOM 543 N N . GLY A 1 69 ? -7.961 -7.569 -7.628 1.00 96.31 69 GLY A N 1
ATOM 544 C CA . GLY A 1 69 ? -9.396 -7.284 -7.641 1.00 96.31 69 GLY A CA 1
ATOM 545 C C . GLY A 1 69 ? -9.806 -6.064 -6.818 1.00 96.31 69 GLY A C 1
ATOM 546 O O . GLY A 1 69 ? -10.992 -5.898 -6.545 1.00 96.31 69 GLY A O 1
ATOM 547 N N . TYR A 1 70 ? -8.860 -5.206 -6.419 1.00 96.94 70 TYR A N 1
ATOM 548 C CA . TYR A 1 70 ? -9.219 -3.938 -5.785 1.00 96.94 70 TYR A CA 1
ATOM 549 C C . TYR A 1 70 ? -9.905 -2.995 -6.793 1.00 96.94 70 TYR A C 1
ATOM 551 O O . TYR A 1 70 ? -9.613 -3.066 -7.993 1.00 96.94 70 TYR A O 1
ATOM 559 N N . PRO A 1 71 ? -10.780 -2.084 -6.322 1.00 97.00 71 PRO A N 1
ATOM 560 C CA . PRO A 1 71 ? -11.418 -1.079 -7.164 1.00 97.00 71 PRO A CA 1
ATOM 561 C C . PRO A 1 71 ? -10.420 -0.194 -7.912 1.00 97.00 71 PRO A C 1
ATOM 563 O O . PRO A 1 71 ? -9.228 -0.126 -7.594 1.00 97.00 71 PRO A O 1
ATOM 566 N N . GLN A 1 72 ? -10.933 0.549 -8.892 1.00 96.81 72 GLN A N 1
ATOM 567 C CA . GLN A 1 72 ? -10.136 1.537 -9.602 1.00 96.81 72 GLN A CA 1
ATOM 568 C C . GLN A 1 72 ? -9.573 2.585 -8.631 1.00 96.81 72 GLN A C 1
ATOM 570 O O . GLN A 1 72 ? -10.251 3.073 -7.727 1.00 96.81 72 GLN A O 1
ATOM 575 N N . ILE A 1 73 ? -8.308 2.936 -8.849 1.00 97.62 73 ILE A N 1
ATOM 576 C CA . ILE A 1 73 ? -7.595 3.938 -8.062 1.00 97.62 73 ILE A CA 1
ATOM 577 C C . ILE A 1 73 ? -7.699 5.287 -8.770 1.00 97.62 73 ILE A C 1
ATOM 579 O O . ILE A 1 73 ? -7.305 5.401 -9.935 1.00 97.62 73 ILE A O 1
ATOM 583 N N . GLU A 1 74 ? -8.207 6.288 -8.057 1.00 96.75 74 GLU A N 1
ATOM 584 C CA . GLU A 1 74 ? -8.315 7.672 -8.516 1.00 96.75 74 GLU A CA 1
ATOM 585 C C . GLU A 1 74 ? -6.958 8.367 -8.443 1.00 96.75 74 GLU A C 1
ATOM 587 O O . GLU A 1 74 ? -6.478 8.907 -9.439 1.00 96.75 74 GLU A O 1
ATOM 592 N N . THR A 1 75 ? -6.299 8.302 -7.283 1.00 97.25 75 THR A N 1
ATOM 593 C CA . THR A 1 75 ? -4.994 8.932 -7.073 1.00 97.25 75 THR A CA 1
ATOM 594 C C . THR A 1 75 ? -4.057 8.044 -6.264 1.00 97.25 75 THR A C 1
ATOM 596 O O . THR A 1 75 ? -4.468 7.300 -5.371 1.00 97.25 75 THR A O 1
ATOM 599 N N . ILE A 1 76 ? -2.767 8.129 -6.597 1.00 97.56 76 ILE A N 1
ATOM 600 C CA . ILE A 1 76 ? -1.668 7.610 -5.783 1.00 97.56 76 ILE A CA 1
ATOM 601 C C . ILE A 1 76 ? -0.652 8.735 -5.649 1.00 97.56 76 ILE A C 1
ATOM 603 O O . ILE A 1 76 ? -0.163 9.244 -6.658 1.00 97.56 76 ILE A O 1
ATOM 607 N N . THR A 1 77 ? -0.319 9.115 -4.421 1.00 96.94 77 THR A N 1
ATOM 608 C CA . THR A 1 77 ? 0.696 10.137 -4.141 1.00 96.94 77 THR A CA 1
ATOM 609 C C . THR A 1 77 ? 1.802 9.557 -3.273 1.00 96.94 77 THR A C 1
ATOM 611 O O . THR A 1 77 ? 1.561 8.667 -2.459 1.00 96.94 77 THR A O 1
ATOM 614 N N . ASN A 1 78 ? 3.036 10.027 -3.470 1.00 96.00 78 ASN A N 1
ATOM 615 C CA . ASN A 1 78 ? 4.161 9.611 -2.636 1.00 96.00 78 ASN A CA 1
ATOM 616 C C . ASN A 1 78 ? 4.004 10.189 -1.228 1.00 96.00 78 ASN A C 1
ATOM 618 O O . ASN A 1 78 ? 3.893 11.401 -1.062 1.00 96.00 78 ASN A O 1
ATOM 622 N N . GLU A 1 79 ? 4.092 9.321 -0.228 1.00 95.44 79 GLU A N 1
ATOM 623 C CA . GLU A 1 79 ? 4.276 9.705 1.165 1.00 95.44 79 GLU A CA 1
ATOM 624 C C . GLU A 1 79 ? 5.776 9.605 1.475 1.00 95.44 79 GLU A C 1
ATOM 626 O O . GLU A 1 79 ? 6.330 8.515 1.338 1.00 95.44 79 GLU A O 1
ATOM 631 N N . PRO A 1 80 ? 6.481 10.684 1.855 1.00 93.94 80 PRO A N 1
ATOM 632 C CA . PRO A 1 80 ? 7.935 10.642 2.049 1.00 93.94 80 PRO A CA 1
ATOM 633 C C . PRO A 1 80 ? 8.366 9.982 3.369 1.00 93.94 80 PRO A C 1
ATOM 635 O O . PRO A 1 80 ? 9.501 9.511 3.485 1.00 93.94 80 PRO A O 1
ATOM 638 N N . GLU A 1 81 ? 7.482 9.942 4.365 1.00 95.44 81 GLU A N 1
ATOM 639 C CA . GLU A 1 81 ? 7.772 9.455 5.713 1.00 95.44 81 GLU A CA 1
ATOM 640 C C . GLU A 1 81 ? 6.497 9.023 6.441 1.00 95.44 81 GLU A C 1
ATOM 642 O O . GLU A 1 81 ? 5.400 9.471 6.122 1.00 95.44 81 GLU A O 1
ATOM 647 N N . LEU A 1 82 ? 6.643 8.174 7.454 1.00 95.19 82 LEU A N 1
ATOM 648 C CA . LEU A 1 82 ? 5.565 7.851 8.381 1.00 95.19 82 LEU A CA 1
ATOM 649 C C . LEU A 1 82 ? 5.556 8.868 9.523 1.00 95.19 82 LEU A C 1
ATOM 651 O O . LEU A 1 82 ? 6.578 9.055 10.181 1.00 95.19 82 LEU A O 1
ATOM 655 N N . VAL A 1 83 ? 4.398 9.455 9.823 1.00 92.31 83 VAL A N 1
ATOM 656 C CA . VAL A 1 83 ? 4.190 10.203 11.071 1.00 92.31 83 VAL A CA 1
ATOM 657 C C . VAL A 1 83 ? 3.481 9.303 12.076 1.00 92.31 83 VAL A C 1
ATOM 659 O O . VAL A 1 83 ? 2.332 8.919 11.869 1.00 92.31 83 VAL A O 1
ATOM 662 N N . LEU A 1 84 ? 4.164 8.975 13.172 1.00 87.56 84 LEU A N 1
ATOM 663 C CA . LEU A 1 84 ? 3.649 8.122 14.240 1.00 87.56 84 LEU A CA 1
ATOM 664 C C . LEU A 1 84 ? 3.846 8.819 15.589 1.00 87.56 84 LEU A C 1
ATOM 666 O O . LEU A 1 84 ? 4.978 9.103 15.975 1.00 87.56 84 LEU A O 1
ATOM 670 N N . HIS A 1 85 ? 2.752 9.108 16.302 1.00 87.62 85 HIS A N 1
ATOM 671 C CA . HIS A 1 85 ? 2.771 9.841 17.581 1.00 87.62 85 HIS A CA 1
ATOM 672 C C . HIS A 1 85 ? 3.607 11.139 17.519 1.00 87.62 85 HIS A C 1
ATOM 674 O O . HIS A 1 85 ? 4.463 11.391 18.365 1.00 87.62 85 HIS A O 1
ATOM 680 N N . GLY A 1 86 ? 3.427 11.926 16.451 1.00 90.19 86 GLY A N 1
ATOM 681 C CA . GLY A 1 86 ? 4.161 13.178 16.214 1.00 90.19 86 GLY A CA 1
ATOM 682 C C . GLY A 1 86 ? 5.617 13.011 15.757 1.00 90.19 86 GLY A C 1
ATOM 683 O O . GLY A 1 86 ? 6.274 13.999 15.439 1.00 90.19 86 GLY A O 1
ATOM 684 N N . ARG A 1 87 ? 6.137 11.780 15.675 1.00 93.56 87 ARG A N 1
ATOM 685 C CA . ARG A 1 87 ? 7.498 11.501 15.201 1.00 93.56 87 ARG A CA 1
ATOM 686 C C . ARG A 1 87 ? 7.499 11.135 13.726 1.00 93.56 87 ARG A C 1
ATOM 688 O O . ARG A 1 87 ? 6.716 10.295 13.291 1.00 93.56 87 ARG A O 1
ATOM 695 N N . LYS A 1 88 ? 8.428 11.729 12.980 1.00 95.75 88 LYS A N 1
ATOM 696 C CA . LYS A 1 88 ? 8.688 11.427 11.570 1.00 95.75 88 LYS A CA 1
ATOM 697 C C . LYS A 1 88 ? 9.679 10.272 11.451 1.00 95.75 88 LYS A C 1
ATOM 699 O O . LYS A 1 88 ? 10.787 10.346 11.980 1.00 95.75 88 LYS A O 1
ATOM 704 N N . ILE A 1 89 ? 9.285 9.213 10.756 1.00 96.50 89 ILE A N 1
ATOM 705 C CA . ILE A 1 89 ? 10.070 7.997 10.539 1.00 96.50 89 ILE A CA 1
ATOM 706 C C . ILE A 1 89 ? 10.279 7.836 9.036 1.00 96.50 89 ILE A C 1
ATOM 708 O O . ILE A 1 89 ? 9.333 7.640 8.273 1.00 96.50 89 ILE A O 1
ATOM 712 N N . ARG A 1 90 ? 11.536 7.892 8.591 1.00 96.69 90 ARG A N 1
ATOM 713 C CA . ARG A 1 90 ? 11.870 7.694 7.173 1.00 96.69 90 ARG A CA 1
ATOM 714 C C . ARG A 1 90 ? 11.716 6.225 6.800 1.00 96.69 90 ARG A C 1
ATOM 716 O O . ARG A 1 90 ? 12.159 5.349 7.538 1.00 96.69 90 ARG A O 1
ATOM 723 N N . TRP A 1 91 ? 11.241 5.939 5.592 1.00 96.69 91 TRP A N 1
ATOM 724 C CA . TRP A 1 91 ? 11.092 4.559 5.107 1.00 96.69 91 TRP A CA 1
ATOM 725 C C . TRP A 1 91 ? 12.386 3.737 5.137 1.00 96.69 91 TRP A C 1
ATOM 727 O O . TRP A 1 91 ? 12.363 2.529 5.366 1.00 96.69 91 TRP A O 1
ATOM 737 N N . LEU A 1 92 ? 13.535 4.396 4.956 1.00 95.06 92 LEU A N 1
ATOM 738 C CA . LEU A 1 92 ? 14.857 3.769 5.027 1.00 95.06 92 LEU A CA 1
ATOM 739 C C . LEU A 1 92 ? 15.211 3.227 6.424 1.00 95.06 92 LEU A C 1
ATOM 741 O O . LEU A 1 92 ? 16.055 2.333 6.498 1.00 95.06 92 LEU A O 1
ATOM 745 N N . GLN A 1 93 ? 14.576 3.731 7.492 1.00 94.44 93 GLN A N 1
ATOM 746 C CA . GLN A 1 93 ? 14.797 3.297 8.880 1.00 94.44 93 GLN A CA 1
ATOM 747 C C . GLN A 1 93 ? 14.146 1.943 9.192 1.00 94.44 93 GLN A C 1
ATOM 749 O O . GLN A 1 93 ? 14.499 1.302 10.180 1.00 94.44 93 GLN A O 1
ATOM 754 N N . PHE A 1 94 ? 13.222 1.473 8.351 1.00 93.75 94 PHE A N 1
ATOM 755 C CA . PHE A 1 94 ? 12.615 0.159 8.520 1.00 93.75 94 PHE A CA 1
ATOM 756 C C . PHE A 1 94 ? 13.607 -0.957 8.180 1.00 93.75 94 PHE A C 1
ATOM 758 O O . PHE A 1 94 ? 14.391 -0.873 7.224 1.00 93.75 94 PHE A O 1
ATOM 765 N N . ARG A 1 95 ? 13.509 -2.068 8.918 1.00 91.50 95 ARG A N 1
ATOM 766 C CA . ARG A 1 95 ? 14.188 -3.316 8.568 1.00 91.50 95 ARG A CA 1
ATOM 767 C C . ARG A 1 95 ? 13.461 -3.972 7.394 1.00 91.50 95 ARG A C 1
ATOM 769 O O . ARG A 1 95 ? 12.382 -4.527 7.553 1.00 91.50 95 ARG A O 1
ATOM 776 N N . ARG A 1 96 ? 14.074 -3.909 6.213 1.00 91.50 96 ARG A N 1
ATOM 777 C CA . ARG A 1 96 ? 13.459 -4.291 4.927 1.00 91.50 96 ARG A CA 1
ATOM 778 C C . ARG A 1 96 ? 13.845 -5.691 4.436 1.00 91.50 96 ARG A C 1
ATOM 780 O O . ARG A 1 96 ? 13.240 -6.220 3.510 1.00 91.50 96 ARG A O 1
ATOM 787 N N . TRP A 1 97 ? 14.861 -6.297 5.046 1.00 88.00 97 TRP A N 1
ATOM 788 C CA . TRP A 1 97 ? 15.301 -7.660 4.755 1.00 88.00 97 TRP A CA 1
ATOM 789 C C . TRP A 1 97 ? 15.948 -8.308 5.987 1.00 88.00 97 TRP A C 1
ATOM 791 O O . TRP A 1 97 ? 16.254 -7.659 6.996 1.00 88.00 97 TRP A O 1
ATOM 801 N N . ARG A 1 98 ? 16.136 -9.628 5.920 1.00 82.88 98 ARG A N 1
ATOM 802 C CA . ARG A 1 98 ? 16.793 -10.409 6.976 1.00 82.88 98 ARG A CA 1
ATOM 803 C C . ARG A 1 98 ? 18.307 -10.201 6.906 1.00 82.88 98 ARG A C 1
ATOM 805 O O . ARG A 1 98 ? 18.863 -10.152 5.820 1.00 82.88 98 ARG A O 1
ATOM 812 N N . MET A 1 99 ? 18.986 -10.153 8.057 1.00 80.00 99 MET A N 1
ATOM 813 C CA . MET A 1 99 ? 20.454 -9.986 8.094 1.00 80.00 99 MET A CA 1
ATOM 814 C C . MET A 1 99 ? 21.196 -11.146 7.419 1.00 80.00 99 MET A C 1
ATOM 816 O O . MET A 1 99 ? 22.205 -10.929 6.765 1.00 80.00 99 MET A O 1
ATOM 820 N N . LYS A 1 100 ? 20.679 -12.373 7.561 1.00 80.62 100 LYS A N 1
ATOM 821 C CA . LYS A 1 100 ? 21.199 -13.586 6.916 1.00 80.62 100 LYS A CA 1
ATOM 822 C C . LYS A 1 100 ? 20.323 -13.981 5.719 1.00 80.62 100 LYS A C 1
ATOM 824 O O . LYS A 1 100 ? 19.719 -15.047 5.717 1.00 80.62 100 LYS A O 1
ATOM 829 N N . GLY A 1 101 ? 20.173 -13.086 4.745 1.00 72.12 101 GLY A N 1
ATOM 830 C CA . GLY A 1 101 ? 19.393 -13.327 3.529 1.00 72.12 101 GLY A CA 1
ATOM 831 C C . GLY A 1 101 ? 19.798 -12.380 2.404 1.00 72.12 101 GLY A C 1
ATOM 832 O O . GLY A 1 101 ? 20.354 -11.313 2.663 1.00 72.12 101 GLY A O 1
ATOM 833 N N . LYS A 1 102 ? 19.526 -12.766 1.153 1.00 75.00 102 LYS A N 1
ATOM 834 C CA . LYS A 1 102 ? 19.754 -11.870 0.014 1.00 75.00 102 LYS A CA 1
ATOM 835 C C . LYS A 1 102 ? 18.772 -10.691 0.108 1.00 75.00 102 LYS A C 1
ATOM 837 O O . LYS A 1 102 ? 17.584 -10.931 0.343 1.00 75.00 102 LYS A O 1
ATOM 842 N N . PRO A 1 103 ? 19.237 -9.437 -0.031 1.00 74.38 103 PRO A N 1
ATOM 843 C CA . PRO A 1 103 ? 18.334 -8.299 -0.106 1.00 74.38 103 PRO A CA 1
ATOM 844 C C . PRO A 1 103 ? 17.418 -8.446 -1.331 1.00 74.38 103 PRO A C 1
ATOM 846 O O . PRO A 1 103 ? 17.781 -9.141 -2.288 1.00 74.38 103 PRO A O 1
ATOM 849 N N . PRO A 1 104 ? 16.233 -7.813 -1.323 1.00 76.31 104 PRO A N 1
ATOM 850 C CA . PRO A 1 104 ? 15.398 -7.783 -2.507 1.00 76.31 104 PRO A CA 1
ATOM 851 C C . PRO A 1 104 ? 16.151 -7.116 -3.656 1.00 76.31 104 PRO A C 1
ATOM 853 O O . PRO A 1 104 ? 16.978 -6.225 -3.460 1.00 76.31 104 PRO A O 1
ATOM 856 N N . VAL A 1 105 ? 15.794 -7.561 -4.854 1.00 69.25 105 VAL A N 1
ATOM 857 C CA . VAL A 1 105 ? 16.310 -7.108 -6.146 1.00 69.25 105 VAL A CA 1
ATOM 858 C C . VAL A 1 105 ? 16.360 -5.573 -6.215 1.00 69.25 105 VAL A C 1
ATOM 860 O O . VAL A 1 105 ? 17.383 -4.998 -6.570 1.00 69.25 105 VAL A O 1
ATOM 863 N N . ASN A 1 106 ? 15.309 -4.898 -5.739 1.00 77.25 106 ASN A N 1
ATOM 864 C CA . ASN A 1 106 ? 15.341 -3.479 -5.404 1.00 77.25 106 ASN A CA 1
ATOM 865 C C . ASN A 1 106 ? 14.918 -3.292 -3.941 1.00 77.25 106 ASN A C 1
ATOM 867 O O . ASN A 1 106 ? 13.843 -3.737 -3.551 1.00 77.25 106 ASN A O 1
ATOM 871 N N . SER A 1 107 ? 15.760 -2.647 -3.131 1.00 82.00 107 SER A N 1
ATOM 872 C CA . SER A 1 107 ? 15.490 -2.404 -1.710 1.00 82.00 107 SER A CA 1
ATOM 873 C C . SER A 1 107 ? 15.022 -0.982 -1.408 1.00 82.00 107 SER A C 1
ATOM 875 O O . SER A 1 107 ? 14.787 -0.668 -0.238 1.00 82.00 107 SER A O 1
ATOM 877 N N . ILE A 1 108 ? 14.882 -0.124 -2.427 1.00 91.69 108 ILE A N 1
ATOM 878 C CA . ILE A 1 108 ? 14.406 1.250 -2.260 1.00 91.69 108 ILE A CA 1
ATOM 879 C C . ILE A 1 108 ? 12.968 1.197 -1.726 1.00 91.69 108 ILE A C 1
ATOM 881 O O . ILE A 1 108 ? 12.105 0.590 -2.366 1.00 91.69 108 ILE A O 1
ATOM 885 N N . PRO A 1 109 ? 12.712 1.788 -0.548 1.00 95.44 109 PRO A N 1
ATOM 886 C CA . PRO A 1 109 ? 11.399 1.761 0.056 1.00 95.44 109 PRO A CA 1
ATOM 887 C C . PRO A 1 109 ? 10.599 3.010 -0.310 1.00 95.44 109 PRO A C 1
ATOM 889 O O . PRO A 1 109 ? 11.144 4.112 -0.379 1.00 95.44 109 PRO A O 1
ATOM 892 N N . PHE A 1 110 ? 9.297 2.828 -0.478 1.00 96.75 110 PHE A N 1
ATOM 893 C CA . PHE A 1 110 ? 8.353 3.891 -0.798 1.00 96.75 110 PHE A CA 1
ATOM 894 C C . PHE A 1 110 ? 7.184 3.864 0.180 1.00 96.75 110 PHE A C 1
ATOM 896 O O . PHE A 1 110 ? 6.836 2.812 0.716 1.00 96.75 110 PHE A O 1
ATOM 903 N N . GLY A 1 111 ? 6.567 5.017 0.388 1.00 97.44 111 GLY A N 1
ATOM 904 C CA . GLY A 1 111 ? 5.266 5.135 1.028 1.00 97.44 111 GLY A CA 1
ATOM 905 C C . GLY A 1 111 ? 4.305 5.818 0.075 1.00 97.44 111 GLY A C 1
ATOM 906 O O . GLY A 1 111 ? 4.728 6.615 -0.765 1.00 97.44 111 GLY A O 1
ATOM 907 N N . PHE A 1 112 ? 3.020 5.510 0.202 1.00 97.88 112 PHE A N 1
ATOM 908 C CA . PHE A 1 112 ? 1.99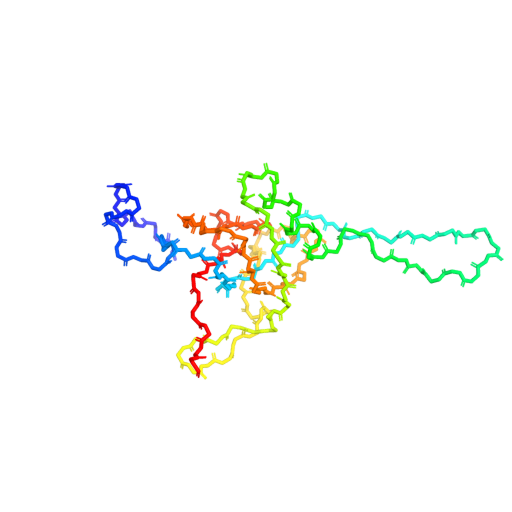0 6.089 -0.646 1.00 97.88 112 PHE A CA 1
ATOM 909 C C . PHE A 1 112 ? 0.729 6.433 0.135 1.00 97.88 112 PHE A C 1
ATOM 911 O O . PHE A 1 112 ? 0.403 5.771 1.124 1.00 97.88 112 PHE A O 1
ATOM 918 N N . ARG A 1 113 ? -0.010 7.418 -0.376 1.00 97.50 113 ARG A N 1
ATOM 919 C CA . ARG A 1 113 ? -1.453 7.549 -0.161 1.00 97.50 113 ARG A CA 1
ATOM 920 C C . ARG A 1 113 ? -2.182 7.083 -1.410 1.00 97.50 113 ARG A C 1
ATOM 922 O O . ARG A 1 113 ? -1.722 7.334 -2.521 1.00 97.50 113 ARG A O 1
ATOM 929 N N . ILE A 1 114 ? -3.295 6.397 -1.212 1.00 97.62 114 ILE A N 1
ATOM 930 C CA . ILE A 1 114 ? -4.132 5.805 -2.249 1.00 97.62 114 I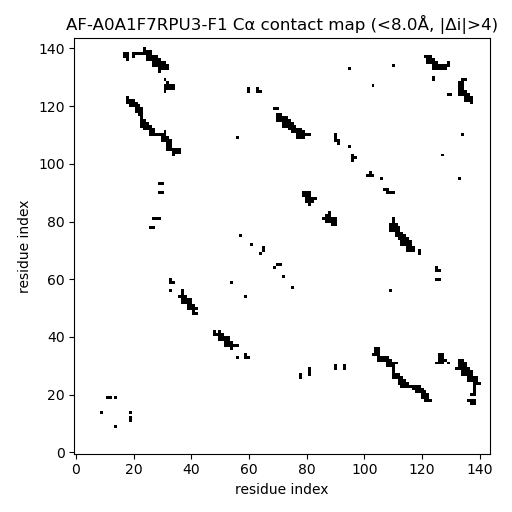LE A CA 1
ATOM 931 C C . ILE A 1 114 ? -5.564 6.260 -1.998 1.00 97.62 114 ILE A C 1
ATOM 933 O O . ILE A 1 114 ? -6.074 6.074 -0.893 1.00 97.62 114 ILE A O 1
ATOM 937 N N . ASN A 1 115 ? -6.210 6.781 -3.037 1.00 97.62 115 ASN A N 1
ATOM 938 C CA . ASN A 1 115 ? -7.645 7.035 -3.042 1.00 97.62 115 ASN A CA 1
ATOM 939 C C . ASN A 1 115 ? -8.309 6.119 -4.075 1.00 97.62 115 ASN A C 1
ATOM 941 O O . ASN A 1 115 ? -8.003 6.192 -5.267 1.00 97.62 115 ASN A O 1
ATOM 945 N N . PHE A 1 116 ? -9.194 5.240 -3.617 1.00 97.56 116 PHE A N 1
ATOM 946 C CA . PHE A 1 116 ? -10.026 4.378 -4.454 1.00 97.56 116 PHE A CA 1
ATOM 947 C C . PHE A 1 116 ? -11.337 5.081 -4.825 1.00 97.56 116 PHE A C 1
ATOM 949 O O . PHE A 1 116 ? -11.832 5.913 -4.068 1.00 97.56 116 PHE A O 1
ATOM 956 N N . CYS A 1 117 ? -11.945 4.704 -5.953 1.00 97.12 117 CYS A N 1
ATOM 957 C CA . CYS A 1 117 ? -13.245 5.255 -6.359 1.00 97.12 117 CYS A CA 1
ATOM 958 C C . CYS A 1 117 ? -14.403 4.818 -5.437 1.00 97.12 117 CYS A C 1
ATOM 960 O O . CYS A 1 117 ? -15.377 5.549 -5.219 1.00 97.12 117 CYS A O 1
ATOM 962 N N . THR A 1 118 ? -14.284 3.634 -4.836 1.00 96.81 118 THR A N 1
ATOM 963 C CA . THR A 1 118 ? -15.246 3.067 -3.885 1.00 96.81 118 THR A CA 1
ATOM 964 C C . THR A 1 118 ? -14.556 2.651 -2.597 1.00 96.81 118 THR A C 1
ATOM 966 O O . THR A 1 118 ? -13.335 2.503 -2.553 1.00 96.81 118 THR A O 1
ATOM 969 N N . ASP A 1 119 ? -15.346 2.437 -1.547 1.00 95.62 119 ASP A N 1
ATOM 970 C CA . ASP A 1 119 ? -14.814 1.943 -0.282 1.00 95.62 119 ASP A CA 1
ATOM 971 C C . ASP A 1 119 ? -14.166 0.571 -0.463 1.00 95.62 119 ASP A C 1
ATOM 973 O O .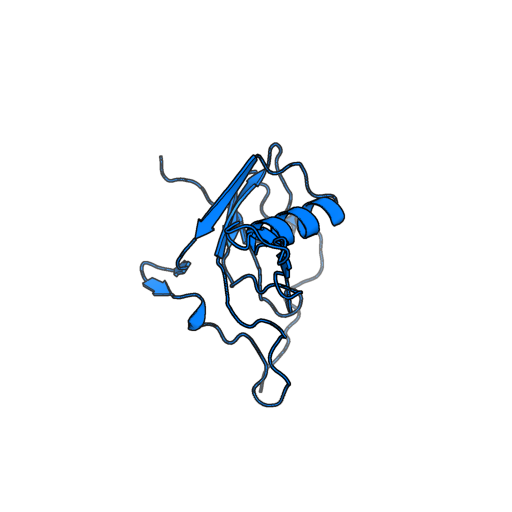 ASP A 1 119 ? -14.721 -0.319 -1.112 1.00 95.62 119 ASP A O 1
ATOM 977 N N . VAL A 1 120 ? -13.006 0.401 0.161 1.00 95.38 120 VAL A N 1
ATOM 978 C CA . VAL A 1 120 ? -12.269 -0.855 0.220 1.00 95.38 120 VAL A CA 1
ATOM 979 C C . VAL A 1 120 ? -12.233 -1.330 1.661 1.00 95.38 120 VAL A C 1
ATOM 981 O O . VAL A 1 120 ? -11.928 -0.555 2.565 1.00 95.38 120 VAL A O 1
ATOM 984 N N . GLN A 1 121 ? -12.539 -2.609 1.856 1.00 94.06 121 GLN A N 1
ATOM 985 C CA . GLN A 1 121 ? -12.371 -3.307 3.123 1.00 94.06 121 GLN A CA 1
ATOM 986 C C . GLN A 1 121 ? -10.905 -3.734 3.277 1.00 94.06 121 GLN A C 1
ATOM 988 O O . GLN A 1 121 ? -10.346 -4.372 2.382 1.00 94.06 121 GLN A O 1
ATOM 993 N N . GLY A 1 122 ? -10.276 -3.376 4.396 1.00 92.50 122 GLY A N 1
ATOM 994 C CA . GLY A 1 122 ? -8.928 -3.833 4.726 1.00 92.50 122 GLY A CA 1
ATOM 995 C C . GLY A 1 122 ? -8.859 -5.314 5.131 1.00 92.50 122 GLY A C 1
ATOM 996 O O . GLY A 1 122 ? -9.893 -5.939 5.377 1.00 92.50 122 GLY A O 1
ATOM 997 N N . PRO A 1 123 ? -7.645 -5.884 5.246 1.00 93.38 123 PRO A N 1
ATOM 998 C CA . PRO A 1 123 ? -6.351 -5.212 5.130 1.00 93.38 123 PRO A CA 1
ATOM 999 C C . PRO A 1 123 ? -5.885 -5.020 3.684 1.00 93.38 123 PRO A C 1
ATOM 1001 O O . PRO A 1 123 ? -6.137 -5.843 2.804 1.00 93.38 123 PRO A O 1
ATOM 1004 N N . ILE A 1 124 ? -5.133 -3.942 3.452 1.00 95.75 124 ILE A N 1
ATOM 1005 C CA . ILE A 1 124 ? -4.443 -3.701 2.180 1.00 95.75 124 ILE A CA 1
ATOM 1006 C C . ILE A 1 124 ? -2.945 -3.906 2.382 1.00 95.75 124 ILE A C 1
ATOM 1008 O O . ILE A 1 124 ? -2.299 -3.210 3.170 1.00 95.75 124 ILE A O 1
ATOM 1012 N N . LEU A 1 125 ? -2.407 -4.875 1.644 1.00 95.88 125 LEU A N 1
ATOM 1013 C CA . LEU A 1 125 ? -1.012 -5.302 1.676 1.00 95.88 125 LEU A CA 1
ATOM 1014 C C . LEU A 1 125 ? -0.478 -5.367 0.244 1.00 95.88 125 LEU A C 1
ATOM 1016 O O . LEU A 1 125 ? -1.062 -6.072 -0.578 1.00 95.88 125 LEU A O 1
ATOM 1020 N N . ALA A 1 126 ? 0.634 -4.702 -0.065 1.00 96.00 126 ALA A N 1
ATOM 1021 C CA . ALA A 1 126 ? 1.207 -4.718 -1.415 1.00 96.00 126 ALA A CA 1
ATOM 1022 C C . ALA A 1 126 ? 2.740 -4.745 -1.416 1.00 96.00 126 ALA A C 1
ATOM 1024 O O . ALA A 1 126 ? 3.393 -4.236 -0.509 1.00 96.00 126 ALA A O 1
ATOM 1025 N N . GLY A 1 127 ? 3.325 -5.315 -2.464 1.00 94.62 127 GLY A N 1
ATOM 1026 C CA . GLY A 1 127 ? 4.764 -5.355 -2.679 1.00 94.62 127 GLY A CA 1
ATOM 1027 C C . GLY A 1 127 ? 5.479 -6.522 -1.998 1.00 94.62 127 GLY A C 1
ATOM 1028 O O . GLY A 1 127 ? 4.883 -7.442 -1.422 1.00 94.62 127 GLY A O 1
ATOM 1029 N N . TYR A 1 128 ? 6.808 -6.486 -2.101 1.00 93.06 128 TYR A N 1
ATOM 1030 C CA . TYR A 1 128 ? 7.708 -7.503 -1.569 1.00 93.06 128 TYR A CA 1
ATOM 1031 C C . TYR A 1 128 ? 7.609 -7.613 -0.041 1.00 93.06 128 TYR A C 1
ATOM 1033 O O . TYR A 1 128 ? 7.584 -6.611 0.671 1.00 93.06 128 TYR A O 1
ATOM 1041 N N . ALA A 1 129 ? 7.609 -8.859 0.452 1.00 91.69 129 ALA A N 1
ATOM 1042 C CA . ALA A 1 129 ? 7.535 -9.205 1.874 1.00 91.69 129 ALA A CA 1
ATOM 1043 C C . ALA A 1 129 ? 6.326 -8.600 2.616 1.00 91.69 129 ALA A C 1
ATOM 1045 O O . ALA A 1 129 ? 6.364 -8.424 3.834 1.00 91.69 129 ALA A O 1
ATOM 1046 N N . SER A 1 130 ? 5.227 -8.343 1.901 1.00 93.00 130 SER A N 1
ATOM 1047 C CA . SER A 1 130 ? 4.002 -7.812 2.502 1.00 93.00 130 SER A CA 1
ATOM 1048 C C . SER A 1 130 ? 3.342 -8.761 3.506 1.00 93.00 130 SER A C 1
ATOM 1050 O O . SER A 1 130 ? 2.850 -8.342 4.548 1.00 93.00 130 SER A O 1
ATOM 1052 N N . HIS A 1 131 ? 3.482 -10.065 3.282 1.00 87.81 131 HIS A N 1
ATOM 1053 C CA . HIS A 1 131 ? 3.120 -11.114 4.240 1.00 87.81 131 HIS A CA 1
ATOM 1054 C C . HIS A 1 131 ? 3.993 -11.137 5.512 1.00 87.81 131 HIS A C 1
ATOM 1056 O O . HIS A 1 131 ? 3.641 -11.804 6.478 1.00 87.81 131 HIS A O 1
ATOM 1062 N N . PHE A 1 132 ? 5.126 -10.423 5.534 1.00 88.25 132 PHE A N 1
ATOM 1063 C CA . PHE A 1 132 ? 5.983 -10.250 6.715 1.00 88.25 132 PHE A CA 1
ATOM 1064 C C . PHE A 1 132 ? 5.863 -8.846 7.334 1.00 88.25 132 PHE A C 1
ATOM 1066 O O . PHE A 1 132 ? 6.733 -8.441 8.105 1.00 88.25 132 PHE A O 1
ATOM 1073 N N . GLY A 1 133 ? 4.809 -8.095 7.000 1.00 89.75 133 GLY A N 1
ATOM 1074 C CA . GLY A 1 133 ? 4.516 -6.790 7.597 1.00 89.75 133 GLY A CA 1
ATOM 1075 C C . GLY A 1 133 ? 5.121 -5.586 6.872 1.00 89.75 133 GLY A C 1
ATOM 1076 O O . GLY A 1 133 ? 5.056 -4.477 7.394 1.00 89.75 133 GLY A O 1
ATOM 1077 N N . LEU A 1 134 ? 5.701 -5.751 5.679 1.00 94.12 134 LEU A N 1
ATOM 1078 C CA . LEU A 1 134 ? 6.017 -4.613 4.801 1.00 94.12 134 LEU A CA 1
ATOM 1079 C C . LEU A 1 134 ? 4.804 -4.225 3.938 1.00 94.12 134 LEU A C 1
ATOM 1081 O O . LEU A 1 134 ? 3.827 -4.961 3.868 1.00 94.12 134 LEU A O 1
ATOM 1085 N N . GLY A 1 135 ? 4.842 -3.051 3.308 1.00 96.25 135 GLY A N 1
ATOM 1086 C CA . GLY A 1 135 ? 3.798 -2.589 2.387 1.00 96.25 135 GLY A CA 1
ATOM 1087 C C . GLY A 1 135 ? 2.369 -2.634 2.935 1.00 96.25 135 GLY A C 1
ATOM 1088 O O . GLY A 1 135 ? 1.437 -2.940 2.191 1.00 96.25 135 GLY A O 1
ATOM 1089 N N . MET A 1 136 ? 2.207 -2.380 4.232 1.00 96.31 136 MET A N 1
ATOM 1090 C CA . MET A 1 136 ? 0.914 -2.313 4.904 1.00 96.31 136 MET A CA 1
ATOM 1091 C C . MET A 1 136 ? 0.321 -0.915 4.783 1.00 96.31 136 MET A C 1
ATOM 1093 O O . MET A 1 136 ? 1.049 0.081 4.862 1.00 96.31 136 MET A O 1
ATOM 1097 N N . PHE A 1 137 ? -1.004 -0.839 4.683 1.00 96.25 137 PHE A N 1
ATOM 1098 C CA . PHE A 1 137 ? -1.747 0.416 4.651 1.00 96.25 137 PHE A CA 1
ATOM 1099 C C . PHE A 1 137 ? -2.810 0.475 5.755 1.00 96.25 137 PHE A C 1
ATOM 1101 O O . PHE A 1 137 ? -3.325 -0.550 6.195 1.00 96.25 137 PHE A O 1
ATOM 1108 N N . THR A 1 138 ? -3.145 1.692 6.178 1.00 94.62 138 THR A N 1
ATOM 1109 C CA . THR A 1 138 ? -4.243 2.009 7.105 1.00 94.62 138 THR A CA 1
ATOM 1110 C C . THR A 1 138 ? -5.187 3.024 6.471 1.00 94.62 138 THR A C 1
ATOM 1112 O O . THR A 1 138 ? -4.707 3.862 5.696 1.00 94.62 138 THR A O 1
ATOM 1115 N N . PRO A 1 139 ? -6.482 3.036 6.835 1.00 95.12 139 PRO A N 1
ATOM 1116 C CA . PRO A 1 139 ? -7.343 4.172 6.564 1.00 95.12 139 PRO A CA 1
ATOM 1117 C C . PRO A 1 139 ? -6.728 5.458 7.115 1.00 95.12 139 PRO A C 1
ATOM 1119 O O . PRO A 1 139 ? -6.067 5.444 8.161 1.00 95.12 139 PRO A O 1
ATOM 1122 N N . PHE A 1 140 ? -6.932 6.566 6.415 1.00 90.94 140 PHE A N 1
ATOM 1123 C CA . PHE A 1 140 ? -6.625 7.884 6.950 1.00 90.94 140 PHE A CA 1
ATOM 1124 C C . PHE A 1 140 ? -7.737 8.859 6.626 1.00 90.94 14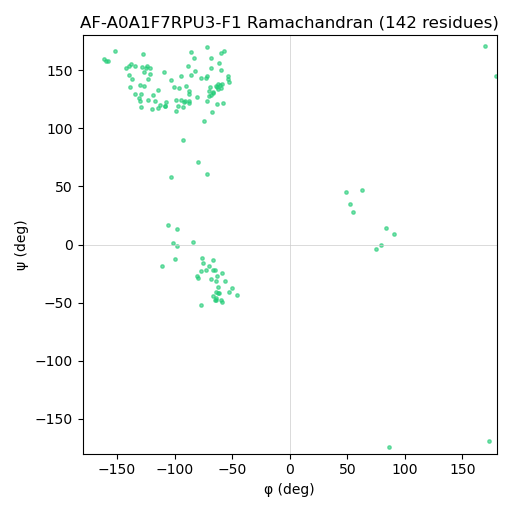0 PHE A C 1
ATOM 1126 O O . PHE A 1 140 ? -8.267 8.864 5.515 1.00 90.94 140 PHE A O 1
ATOM 1133 N N . ASP A 1 141 ? -8.001 9.725 7.588 1.00 80.38 141 ASP A N 1
ATOM 1134 C CA . ASP A 1 141 ? -8.760 10.934 7.357 1.00 80.38 141 ASP A CA 1
ATOM 1135 C C . ASP A 1 141 ? -7.769 12.037 6.984 1.00 80.38 141 ASP A C 1
ATOM 1137 O O . ASP A 1 141 ? -6.688 12.164 7.575 1.00 80.38 141 ASP A O 1
ATOM 1141 N N . GLU A 1 142 ? -8.104 12.822 5.965 1.00 57.09 142 GLU A N 1
ATOM 1142 C CA . GLU A 1 142 ? -7.543 14.168 5.898 1.00 57.09 142 GLU A CA 1
ATOM 1143 C C . GLU A 1 142 ? -8.176 14.926 7.060 1.00 57.09 142 GLU A C 1
ATOM 1145 O O . GLU A 1 142 ? -9.393 14.855 7.241 1.00 57.09 142 GLU A O 1
ATOM 1150 N N . ALA A 1 143 ? -7.356 15.579 7.886 1.00 39.12 143 ALA A N 1
ATOM 1151 C CA . ALA A 1 143 ? -7.909 16.524 8.844 1.00 39.12 143 ALA A CA 1
ATOM 1152 C C . ALA A 1 143 ? -8.793 17.523 8.069 1.00 39.12 143 ALA A C 1
ATOM 1154 O O . ALA A 1 143 ? -8.415 17.871 6.943 1.00 39.12 143 ALA A O 1
ATOM 1155 N N . PRO A 1 144 ? -9.958 17.916 8.613 1.00 36.66 144 PRO A N 1
ATOM 1156 C CA . PRO A 1 144 ? -10.782 18.951 8.001 1.00 36.66 144 PRO A CA 1
ATOM 1157 C C . PRO A 1 144 ? -9.995 20.250 7.783 1.00 36.66 144 PRO A C 1
ATOM 1159 O O . PRO A 1 144 ? -9.064 20.527 8.579 1.00 36.66 144 PRO A O 1
#

Sequence (144 aa):
PLYLCLQGIGYPDDFNSFVFGKSKKWKSVTPFIMARHPKLRGETMGGVVPKKVIDSPVDQLKTELLKRGYPQIETITNEPELVLHGRKIRWLQFRRWRMKGKPPVNSIPFGFRINFCTDVQGPILAGYASHFGLGMFTPFDEAP

Mean predicted aligned error: 6.73 Å